Protein AF-A0A4C1T140-F1 (afdb_monomer)

pLDDT: mean 70.03, std 21.03, range [38.38, 98.38]

Solvent-accessible surface area (backbone atoms only — not comparable to full-atom values): 8626 Å² total; per-residue (Å²): 137,83,84,80,87,81,88,88,84,86,85,78,84,77,88,84,82,96,79,81,88,78,88,86,80,84,85,79,87,85,84,84,87,88,80,91,82,83,91,81,81,81,76,84,81,73,92,78,79,82,79,79,68,88,76,74,73,74,80,76,80,71,78,57,85,58,55,63,60,51,52,50,51,52,52,48,56,63,69,69,54,58,64,69,59,51,53,50,49,52,52,51,45,70,66,38,90,43,74,65,50,34,51,50,50,48,59,77,43,38,69,62,56,46,52,63,69,69,64,81,128

Organism: Eumeta variegata (NCBI:txid151549)

Structure (mmCIF, N/CA/C/O backbone):
data_AF-A0A4C1T140-F1
#
_entry.id   AF-A0A4C1T140-F1
#
loop_
_atom_site.group_PDB
_atom_site.id
_atom_site.type_symbol
_atom_site.label_atom_id
_atom_site.label_alt_id
_atom_site.label_comp_id
_atom_site.label_asym_id
_atom_site.label_entity_id
_atom_site.label_seq_id
_atom_site.pdbx_PDB_ins_code
_atom_site.Cartn_x
_atom_site.Cartn_y
_atom_site.Cartn_z
_atom_site.occupancy
_atom_site.B_iso_or_equiv
_atom_site.auth_seq_id
_atom_site.auth_comp_id
_atom_site.auth_asym_id
_atom_site.auth_atom_id
_atom_site.pdbx_PDB_model_num
ATOM 1 N N . MET A 1 1 ? 59.311 -42.338 -13.145 1.00 45.34 1 MET A N 1
ATOM 2 C CA . MET A 1 1 ? 59.428 -42.252 -11.673 1.00 45.34 1 MET A CA 1
ATOM 3 C C . MET A 1 1 ? 58.390 -41.239 -11.230 1.00 45.34 1 MET A C 1
ATOM 5 O O . MET A 1 1 ? 58.694 -40.061 -11.112 1.00 45.34 1 MET A O 1
ATOM 9 N N . ASP A 1 2 ? 57.146 -41.700 -11.116 1.00 41.19 2 ASP A N 1
ATOM 10 C CA . ASP A 1 2 ? 55.984 -40.871 -10.803 1.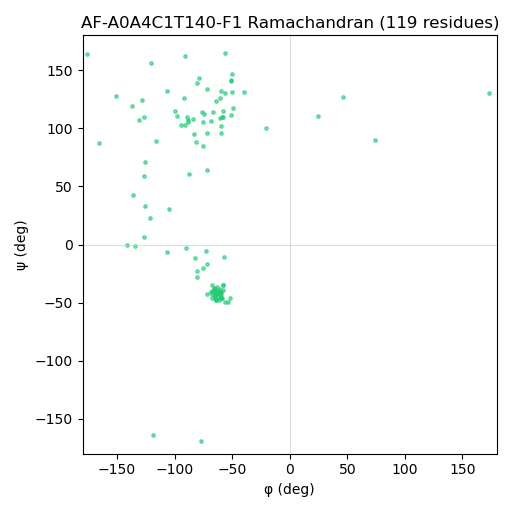00 41.19 2 ASP A CA 1
ATOM 11 C C . ASP A 1 2 ? 55.824 -40.772 -9.284 1.00 41.19 2 ASP A C 1
ATOM 13 O O . ASP A 1 2 ? 55.470 -41.739 -8.610 1.00 41.19 2 ASP A O 1
ATOM 17 N N . GLY A 1 3 ? 56.143 -39.601 -8.734 1.00 49.56 3 GLY A N 1
ATOM 18 C CA . GLY A 1 3 ? 55.948 -39.278 -7.323 1.00 49.56 3 GLY A CA 1
ATOM 19 C C . GLY A 1 3 ? 54.504 -38.863 -7.059 1.00 49.56 3 GLY A C 1
ATOM 20 O O . GLY A 1 3 ? 54.171 -37.683 -7.118 1.00 49.56 3 GLY A O 1
ATOM 21 N N . MET A 1 4 ? 53.644 -39.837 -6.773 1.00 45.41 4 MET A N 1
ATOM 22 C CA . MET A 1 4 ? 52.251 -39.631 -6.381 1.00 45.41 4 MET A CA 1
ATOM 23 C C . MET A 1 4 ? 52.174 -39.333 -4.873 1.00 45.41 4 MET A C 1
ATOM 25 O O . MET A 1 4 ? 52.141 -40.253 -4.060 1.00 45.41 4 MET A O 1
ATOM 29 N N . VAL A 1 5 ? 52.149 -38.054 -4.479 1.00 55.22 5 VAL A N 1
ATOM 30 C CA . VAL A 1 5 ? 51.834 -37.655 -3.094 1.00 55.22 5 VAL A CA 1
ATOM 31 C C . VAL A 1 5 ? 50.331 -37.423 -2.980 1.00 55.22 5 VAL A C 1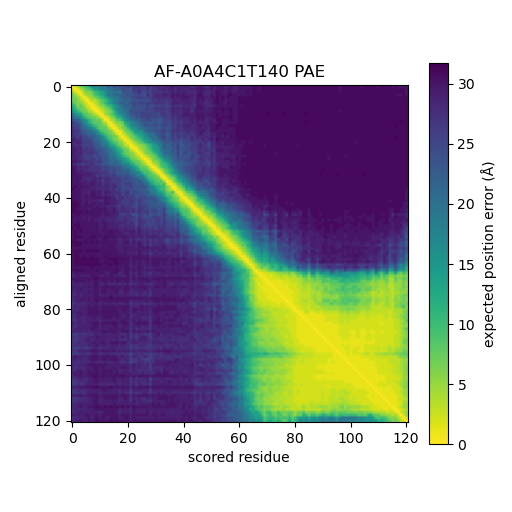
ATOM 33 O O . VAL A 1 5 ? 49.789 -36.411 -3.416 1.00 55.22 5 VAL A O 1
ATOM 36 N N . LYS A 1 6 ? 49.659 -38.402 -2.383 1.00 50.72 6 LYS A N 1
ATOM 37 C CA . LYS A 1 6 ? 48.295 -38.320 -1.861 1.00 50.72 6 LYS A CA 1
ATOM 38 C C . LYS A 1 6 ? 48.420 -38.288 -0.336 1.00 50.72 6 LYS A C 1
ATOM 40 O O . LYS A 1 6 ? 49.181 -39.098 0.171 1.00 50.72 6 LYS A O 1
ATOM 45 N N . VAL A 1 7 ? 47.730 -37.372 0.356 1.00 47.44 7 VAL A N 1
ATOM 46 C CA . VAL A 1 7 ? 46.750 -37.590 1.456 1.00 47.44 7 VAL A CA 1
ATOM 47 C C . VAL A 1 7 ? 46.347 -36.216 2.067 1.00 47.44 7 VAL A C 1
ATOM 49 O O . VAL A 1 7 ? 47.184 -35.369 2.351 1.00 47.44 7 VAL A O 1
ATOM 52 N N . THR A 1 8 ? 45.031 -36.023 2.192 1.00 48.09 8 THR A N 1
ATOM 53 C CA . THR A 1 8 ? 44.174 -34.954 2.778 1.00 48.09 8 THR A CA 1
ATOM 54 C C . THR A 1 8 ? 44.095 -34.992 4.333 1.00 48.09 8 THR A C 1
ATOM 56 O O . THR A 1 8 ? 44.661 -35.913 4.905 1.00 48.09 8 THR A O 1
ATOM 59 N N . PRO A 1 9 ? 43.198 -34.252 5.037 1.00 43.66 9 PRO A N 1
ATOM 60 C CA . PRO A 1 9 ? 42.989 -32.806 5.252 1.00 43.66 9 PRO A CA 1
ATOM 61 C C . PRO A 1 9 ? 43.127 -32.462 6.790 1.00 43.66 9 PRO A C 1
ATOM 63 O O . PRO A 1 9 ? 43.706 -33.272 7.510 1.00 43.66 9 PRO A O 1
ATOM 66 N N . PRO A 1 10 ? 42.684 -31.301 7.340 1.00 43.31 10 PRO A N 1
ATOM 67 C CA . PRO A 1 10 ? 43.137 -30.794 8.645 1.00 43.31 10 PRO A CA 1
ATOM 68 C C . PRO A 1 10 ? 42.442 -31.457 9.845 1.00 43.31 10 PRO A C 1
ATOM 70 O O . PRO A 1 10 ? 41.223 -31.627 9.855 1.00 43.31 10 PRO A O 1
ATOM 73 N N . GLU A 1 11 ? 43.210 -31.759 10.891 1.00 39.31 11 GLU A N 1
ATOM 74 C CA . GLU A 1 11 ? 42.677 -32.235 12.167 1.00 39.31 11 GLU A CA 1
ATOM 75 C C . GLU A 1 11 ? 42.250 -31.041 13.035 1.00 39.31 11 GLU A C 1
ATOM 77 O O . GLU A 1 11 ? 43.068 -30.272 13.541 1.00 39.31 11 GLU A O 1
ATOM 82 N N . ALA A 1 12 ? 40.935 -30.870 13.169 1.00 38.38 12 ALA A N 1
ATOM 83 C CA . ALA A 1 12 ? 40.322 -30.013 14.169 1.00 38.38 12 ALA A CA 1
ATOM 84 C C . ALA A 1 12 ? 40.378 -30.724 15.528 1.00 38.38 12 ALA A C 1
ATOM 86 O O . ALA A 1 12 ? 39.726 -31.750 15.724 1.00 38.38 12 ALA A O 1
ATOM 87 N N . THR A 1 13 ? 41.137 -30.184 16.479 1.00 41.34 13 THR A N 1
ATOM 88 C CA . THR A 1 13 ? 41.092 -30.638 17.870 1.00 41.34 13 THR A CA 1
ATOM 89 C C . THR A 1 13 ? 39.822 -30.125 18.540 1.00 41.34 13 THR A C 1
ATOM 91 O O . THR A 1 13 ? 39.662 -28.949 18.865 1.00 41.34 13 THR A O 1
ATOM 94 N N . THR A 1 14 ? 38.895 -31.058 18.718 1.00 40.22 14 THR A N 1
ATOM 95 C CA . THR A 1 14 ? 37.678 -30.929 19.509 1.00 40.22 14 THR A CA 1
ATOM 96 C C . THR A 1 14 ? 37.993 -30.609 20.974 1.00 40.22 14 THR A C 1
ATOM 98 O O . THR A 1 14 ? 38.817 -31.252 21.620 1.00 40.22 14 THR A O 1
ATOM 101 N N . SER A 1 15 ? 37.280 -29.596 21.465 1.00 42.91 15 SER A N 1
ATOM 102 C CA . SER A 1 15 ? 37.047 -29.209 22.857 1.00 42.91 15 SER A CA 1
ATOM 103 C C . SER A 1 15 ? 36.827 -30.390 23.808 1.00 42.91 15 SER A C 1
ATOM 105 O O . SER A 1 15 ? 35.946 -31.195 23.543 1.00 42.91 15 SER A O 1
ATOM 107 N N . HIS A 1 16 ? 37.526 -30.414 24.952 1.00 43.91 16 HIS A N 1
ATOM 108 C CA . HIS A 1 16 ? 3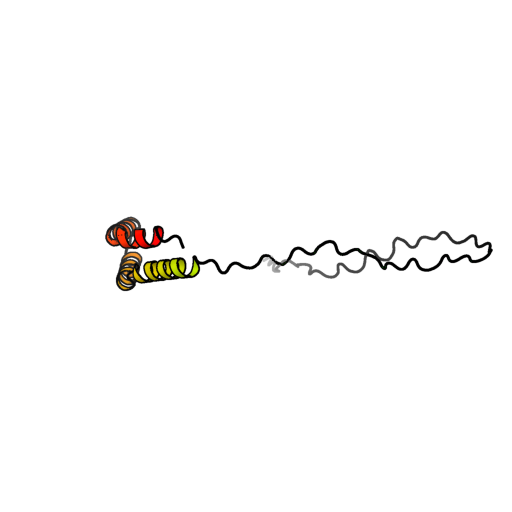7.021 -31.002 26.200 1.00 43.91 16 HIS A CA 1
ATOM 109 C C . HIS A 1 16 ? 37.618 -30.302 27.448 1.00 43.91 16 HIS A C 1
ATOM 111 O O . HIS A 1 16 ? 38.829 -30.163 27.586 1.00 43.91 16 HIS A O 1
ATOM 117 N N . ASP A 1 17 ? 36.709 -29.887 28.339 1.00 45.75 17 ASP A N 1
ATOM 118 C CA . ASP A 1 17 ? 36.819 -29.626 29.788 1.00 45.75 17 ASP A CA 1
ATOM 119 C C . ASP A 1 17 ? 37.540 -28.393 30.380 1.00 45.75 17 ASP A C 1
ATOM 121 O O . ASP A 1 17 ? 38.672 -28.423 30.859 1.00 45.75 17 ASP A O 1
ATOM 125 N N . LEU A 1 18 ? 36.742 -27.329 30.551 1.00 54.75 18 LEU A N 1
ATOM 126 C CA . LEU A 1 18 ? 36.917 -26.217 31.497 1.00 54.75 18 LEU A CA 1
ATOM 127 C C . LEU A 1 18 ? 36.296 -26.522 32.884 1.00 54.75 18 LEU A C 1
ATOM 129 O O . LEU A 1 18 ? 35.393 -25.810 33.319 1.00 54.75 18 LEU A O 1
ATOM 133 N N . GLN A 1 19 ? 36.744 -27.561 33.601 1.00 48.25 19 GLN A N 1
ATOM 134 C CA . GLN A 1 19 ? 36.195 -27.876 34.946 1.00 48.25 19 GLN A CA 1
ATOM 135 C C . GLN A 1 19 ? 37.220 -28.356 36.005 1.00 48.25 19 GLN A C 1
ATOM 137 O O . GLN A 1 19 ? 36.844 -28.573 37.152 1.00 48.25 19 GLN A O 1
ATOM 142 N N . GLY A 1 20 ? 38.521 -28.480 35.705 1.00 48.72 20 GLY A N 1
ATOM 143 C CA . GLY A 1 20 ? 39.467 -29.174 36.606 1.00 48.72 20 GLY A CA 1
ATOM 144 C C . GLY A 1 20 ? 40.475 -28.336 37.406 1.00 48.72 20 GLY A C 1
ATOM 145 O O . GLY A 1 20 ? 41.206 -28.896 38.220 1.00 48.72 20 GLY A O 1
ATOM 146 N N . THR A 1 21 ? 40.575 -27.018 37.191 1.00 48.59 21 THR A N 1
ATOM 147 C CA . THR A 1 21 ? 41.855 -26.306 37.432 1.00 48.59 21 THR A CA 1
ATOM 148 C C . THR A 1 21 ? 41.781 -25.097 38.368 1.00 48.59 21 THR A C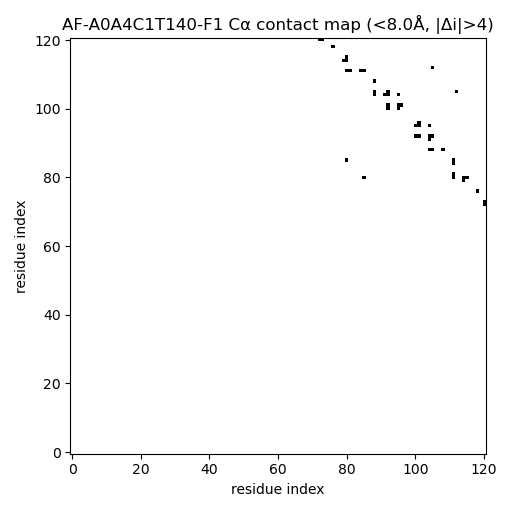 1
ATOM 150 O O . THR A 1 21 ? 42.539 -24.147 38.199 1.00 48.59 21 THR A O 1
ATOM 153 N N . LEU A 1 22 ? 40.903 -25.096 39.379 1.00 51.09 22 LEU A N 1
ATOM 154 C CA . LEU A 1 22 ? 40.911 -24.043 40.417 1.00 51.09 22 LEU A CA 1
ATOM 155 C C . LEU A 1 22 ? 40.783 -24.540 41.867 1.00 51.09 22 LEU A C 1
ATOM 157 O O . LEU A 1 22 ? 40.894 -23.741 42.793 1.00 51.09 22 LEU A O 1
ATOM 161 N N . SER A 1 23 ? 40.643 -25.846 42.107 1.00 48.56 23 SER A N 1
ATOM 162 C CA . SER A 1 23 ? 40.343 -26.350 43.458 1.00 48.56 23 SER A CA 1
ATOM 163 C C . SER A 1 23 ? 41.564 -26.678 44.337 1.00 48.56 23 SER A C 1
ATOM 165 O O . SER A 1 23 ? 41.388 -27.044 45.495 1.00 48.56 23 SER A O 1
ATOM 167 N N . ALA A 1 24 ? 42.799 -26.547 43.837 1.00 45.16 24 ALA A N 1
ATOM 168 C CA . ALA A 1 24 ? 43.993 -27.090 44.507 1.00 45.16 24 ALA A CA 1
ATOM 169 C C . ALA A 1 24 ? 45.075 -26.054 44.876 1.00 45.16 24 ALA A C 1
ATOM 171 O O . ALA A 1 24 ? 46.240 -26.419 45.017 1.00 45.16 24 ALA A O 1
ATOM 172 N N . LYS A 1 25 ? 44.740 -24.760 45.012 1.00 52.66 25 LYS A N 1
ATOM 173 C CA . LYS A 1 25 ? 45.763 -23.711 45.230 1.00 52.66 25 LYS A CA 1
ATOM 174 C C . LYS A 1 25 ? 45.584 -22.785 46.435 1.00 52.66 25 LYS A C 1
ATOM 176 O O . LYS A 1 25 ? 46.381 -21.867 46.588 1.00 52.66 25 LYS A O 1
ATOM 181 N N . ILE A 1 26 ? 44.614 -23.023 47.322 1.00 46.03 26 ILE A N 1
ATOM 182 C CA . ILE A 1 26 ? 44.435 -22.199 48.539 1.00 46.03 26 ILE A CA 1
ATOM 183 C C . ILE A 1 26 ? 44.169 -23.077 49.772 1.00 46.03 26 ILE A C 1
ATOM 185 O O . ILE A 1 26 ? 43.319 -22.791 50.606 1.00 46.03 26 ILE A O 1
ATOM 189 N N . ILE A 1 27 ? 44.905 -24.181 49.902 1.00 50.25 27 ILE A N 1
ATOM 190 C CA . ILE A 1 27 ? 45.008 -24.914 51.171 1.00 50.25 27 ILE A CA 1
ATOM 191 C C . ILE A 1 27 ? 46.496 -25.057 51.495 1.00 50.25 27 ILE A C 1
ATOM 193 O O . ILE A 1 27 ? 47.077 -26.133 51.416 1.00 50.25 27 ILE A O 1
ATOM 197 N N . THR A 1 28 ? 47.122 -23.934 51.852 1.00 42.00 28 THR A N 1
ATOM 198 C CA . THR A 1 28 ? 48.453 -23.913 52.474 1.00 42.00 28 THR A CA 1
ATOM 199 C C . THR A 1 28 ? 48.332 -23.328 53.877 1.00 42.00 28 THR A C 1
ATOM 201 O O . THR A 1 28 ? 48.397 -22.124 54.095 1.00 42.00 28 THR A O 1
ATOM 204 N N . LEU A 1 29 ? 48.084 -24.243 54.815 1.00 47.06 29 LEU A N 1
ATOM 205 C CA . LEU A 1 29 ? 48.668 -24.350 56.156 1.00 47.06 29 LEU A CA 1
ATOM 206 C C . LEU A 1 29 ? 49.233 -23.074 56.816 1.00 47.06 29 LEU A C 1
ATOM 208 O O . LEU A 1 29 ? 50.373 -22.694 56.559 1.00 47.06 29 LEU A O 1
ATOM 212 N N . LYS A 1 30 ? 48.552 -22.606 57.871 1.00 43.28 30 LYS A N 1
ATOM 213 C CA . LYS A 1 30 ? 49.197 -22.387 59.180 1.00 43.28 30 LYS A CA 1
ATOM 214 C C . LYS A 1 30 ? 48.293 -22.888 60.309 1.00 43.28 30 LYS A C 1
ATOM 216 O O . LYS A 1 30 ? 47.164 -22.441 60.478 1.00 43.28 30 LYS A O 1
ATOM 221 N N . LYS A 1 31 ? 48.804 -23.866 61.058 1.00 42.09 31 LYS A N 1
ATOM 222 C CA . LYS A 1 31 ? 48.138 -24.576 62.153 1.00 42.09 31 LYS A CA 1
ATOM 223 C C . LYS A 1 31 ? 48.430 -23.897 63.503 1.00 42.09 31 LYS A C 1
ATOM 225 O O . LYS A 1 31 ? 49.587 -23.727 63.852 1.00 42.09 31 LYS A O 1
ATOM 230 N N . ALA A 1 32 ? 47.339 -23.585 64.209 1.00 44.28 32 ALA A N 1
ATOM 231 C CA . ALA A 1 32 ? 47.060 -23.581 65.656 1.00 44.28 32 ALA A CA 1
ATOM 232 C C . ALA A 1 32 ? 48.029 -22.959 66.689 1.00 44.28 32 ALA A C 1
ATOM 234 O O . ALA A 1 32 ? 49.125 -23.454 66.919 1.00 44.28 32 ALA A O 1
ATOM 235 N N . ALA A 1 33 ? 47.469 -22.062 67.511 1.00 40.00 33 ALA A N 1
ATOM 236 C CA . ALA A 1 33 ? 47.685 -22.063 68.959 1.00 40.00 33 ALA A CA 1
ATOM 237 C C . ALA A 1 33 ? 46.304 -22.083 69.641 1.00 40.00 33 ALA A C 1
ATOM 239 O O . ALA A 1 33 ? 45.540 -21.125 69.538 1.00 40.00 33 ALA A O 1
ATOM 240 N N . ARG A 1 34 ? 45.943 -23.207 70.273 1.00 47.28 34 ARG A N 1
ATOM 241 C CA . ARG A 1 34 ? 44.734 -23.338 71.098 1.00 47.28 34 ARG A CA 1
ATOM 242 C C . ARG A 1 34 ? 45.154 -23.197 72.558 1.00 47.28 34 ARG A C 1
ATOM 244 O O . ARG A 1 34 ? 45.817 -24.088 73.073 1.00 47.28 34 ARG A O 1
ATOM 251 N N . THR A 1 35 ? 44.694 -22.134 73.209 1.00 43.28 35 THR A N 1
ATOM 252 C CA . THR A 1 35 ? 44.619 -22.039 74.671 1.00 43.28 35 THR A CA 1
ATOM 253 C C . THR A 1 35 ? 43.196 -21.620 75.025 1.00 43.28 35 THR A C 1
ATOM 255 O O . THR A 1 35 ? 42.664 -20.658 74.478 1.00 43.28 35 THR A O 1
ATOM 258 N N . GLU A 1 36 ? 42.545 -22.416 75.865 1.00 48.59 36 GLU A N 1
ATOM 259 C CA . GLU A 1 36 ? 41.126 -22.328 76.216 1.00 48.59 36 GLU A CA 1
ATOM 260 C C . GLU A 1 36 ? 40.839 -21.221 77.237 1.00 48.59 36 GLU A C 1
ATOM 262 O O . GLU A 1 36 ? 41.625 -21.077 78.176 1.00 48.59 36 GLU A O 1
ATOM 267 N N . ARG A 1 37 ? 39.685 -20.528 77.117 1.00 46.47 37 ARG A N 1
ATOM 268 C CA . ARG A 1 37 ? 38.794 -20.120 78.237 1.00 46.47 37 ARG A CA 1
ATOM 269 C C . ARG A 1 37 ? 37.491 -19.412 77.755 1.00 46.47 37 ARG A C 1
ATOM 271 O O . ARG A 1 37 ? 37.395 -19.133 76.566 1.00 46.47 37 ARG A O 1
ATOM 278 N N . PRO A 1 38 ? 36.432 -19.271 78.591 1.00 45.66 38 PRO A N 1
ATOM 279 C CA . PRO A 1 38 ? 35.090 -19.834 78.348 1.00 45.66 38 PRO A CA 1
ATOM 280 C C . PRO A 1 38 ? 34.092 -18.936 77.596 1.00 45.66 38 PRO A C 1
ATOM 282 O O . PRO A 1 38 ? 34.225 -17.721 77.533 1.00 45.66 38 PRO A O 1
ATOM 285 N N . ARG A 1 39 ? 33.042 -19.583 77.075 1.00 55.41 39 ARG A N 1
ATOM 286 C CA . ARG A 1 39 ? 31.914 -19.021 76.312 1.00 55.41 39 ARG A CA 1
ATOM 287 C C . ARG A 1 39 ? 31.250 -17.806 76.980 1.00 55.41 39 ARG A C 1
ATOM 289 O O . 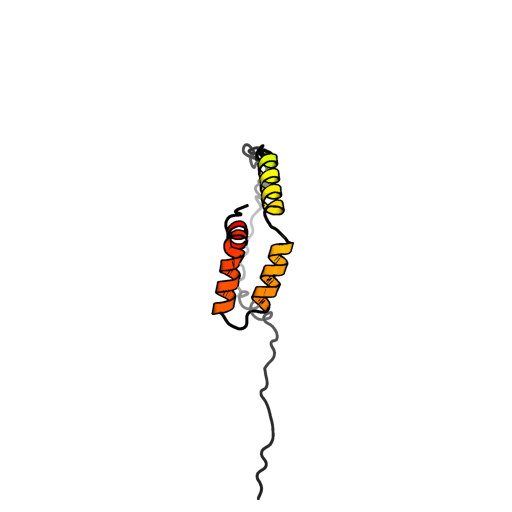ARG A 1 39 ? 30.755 -17.919 78.096 1.00 55.41 39 ARG A O 1
ATOM 296 N N . ALA A 1 40 ? 31.048 -16.747 76.200 1.00 51.75 40 ALA A N 1
ATOM 297 C CA . ALA A 1 40 ? 29.860 -15.902 76.289 1.00 51.75 40 ALA A CA 1
ATOM 298 C C . ALA A 1 40 ? 29.308 -15.727 74.867 1.00 51.75 40 ALA A C 1
ATOM 300 O O . ALA A 1 40 ? 29.920 -15.071 74.029 1.00 51.75 40 ALA A O 1
ATOM 301 N N . VAL A 1 41 ? 28.188 -16.390 74.577 1.00 63.00 41 VAL A N 1
ATOM 302 C CA . VAL A 1 41 ? 27.411 -16.186 73.350 1.00 63.00 41 VAL A CA 1
ATOM 303 C C . VAL A 1 41 ? 26.415 -15.071 73.660 1.00 63.00 41 VAL A C 1
ATOM 305 O O . VAL A 1 41 ? 25.506 -15.320 74.454 1.00 63.00 41 VAL A O 1
ATOM 308 N N . PRO A 1 42 ? 26.540 -13.854 73.105 1.00 58.75 42 PRO A N 1
ATOM 309 C CA . PRO A 1 42 ? 25.425 -12.930 73.144 1.00 58.75 42 PRO A CA 1
ATOM 310 C C . PRO A 1 42 ? 24.347 -13.426 72.178 1.00 58.75 42 PRO A C 1
ATOM 312 O O . PRO A 1 42 ? 24.617 -13.869 71.060 1.00 58.75 42 PRO A O 1
ATOM 315 N N . ALA A 1 43 ? 23.126 -13.407 72.698 1.00 56.12 43 ALA A N 1
ATOM 316 C CA . ALA A 1 43 ? 21.913 -13.917 72.099 1.00 56.12 43 ALA A CA 1
ATOM 317 C C . ALA A 1 43 ? 21.678 -13.405 70.666 1.00 56.12 43 ALA A C 1
ATOM 319 O O . ALA A 1 43 ? 21.939 -12.251 70.334 1.00 56.12 43 ALA A O 1
ATOM 320 N N . ASN A 1 44 ? 21.163 -14.316 69.841 1.00 58.94 44 ASN A N 1
ATOM 321 C CA . ASN A 1 44 ? 20.428 -14.087 68.599 1.00 58.94 44 ASN A CA 1
ATOM 322 C C . ASN A 1 44 ? 19.806 -12.680 68.460 1.00 58.94 44 ASN A C 1
ATOM 324 O O . ASN A 1 44 ? 18.701 -12.412 68.926 1.00 58.94 44 ASN A O 1
ATOM 328 N N . VAL A 1 45 ? 20.454 -11.787 67.709 1.00 55.38 45 VAL A N 1
ATOM 329 C CA . VAL A 1 45 ? 19.767 -10.581 67.233 1.00 55.38 45 VAL A CA 1
ATOM 330 C C . VAL A 1 45 ? 18.773 -11.015 66.155 1.00 55.38 45 VAL A C 1
ATOM 332 O O . VAL A 1 45 ? 19.121 -11.235 64.997 1.00 55.38 45 VAL A O 1
ATOM 335 N N . SER A 1 46 ? 17.528 -11.210 66.585 1.00 60.38 46 SER A N 1
ATOM 336 C CA . SER A 1 46 ? 16.368 -11.449 65.734 1.00 60.38 46 SER A CA 1
ATOM 337 C C . SER A 1 46 ? 16.199 -10.278 64.762 1.00 60.38 46 SER A C 1
ATOM 339 O O . SER A 1 46 ? 15.932 -9.148 65.174 1.00 60.38 46 SER A O 1
ATOM 341 N N . TYR A 1 47 ? 16.356 -10.547 63.464 1.00 56.34 47 TYR A N 1
ATOM 342 C CA . TYR A 1 47 ? 16.096 -9.614 62.361 1.00 56.34 47 TYR A CA 1
ATOM 343 C C . TYR A 1 47 ? 14.580 -9.405 62.200 1.00 56.34 47 TYR A C 1
ATOM 345 O O . TYR A 1 47 ? 13.969 -9.801 61.213 1.00 56.34 47 TYR A O 1
ATOM 353 N N . ALA A 1 48 ? 13.927 -8.832 63.205 1.00 59.38 48 ALA A N 1
ATOM 354 C CA . ALA A 1 48 ? 12.479 -8.678 63.214 1.00 59.38 48 ALA A CA 1
ATOM 355 C C . ALA A 1 48 ? 12.065 -7.231 63.458 1.00 59.38 48 ALA A C 1
ATOM 357 O O . ALA A 1 48 ? 11.332 -6.978 64.401 1.00 59.38 48 ALA A O 1
ATOM 358 N N . LYS A 1 49 ? 12.489 -6.301 62.590 1.00 58.91 49 LYS A N 1
ATOM 359 C CA . LYS A 1 49 ? 11.735 -5.084 62.221 1.00 58.91 49 LYS A CA 1
ATOM 360 C C . LYS A 1 49 ? 12.346 -4.454 60.962 1.00 58.91 49 LYS A C 1
ATOM 362 O O . LYS A 1 49 ? 13.172 -3.554 61.050 1.00 58.91 49 LYS A O 1
ATOM 367 N N . MET A 1 50 ? 11.905 -4.888 59.782 1.00 59.50 50 MET A N 1
ATOM 368 C CA . MET A 1 50 ? 11.979 -4.030 58.599 1.00 59.50 50 MET A CA 1
ATOM 369 C C . MET A 1 50 ? 10.627 -3.330 58.490 1.00 59.50 50 MET A C 1
ATOM 371 O O . MET A 1 50 ? 9.624 -3.956 58.150 1.00 59.50 50 MET A O 1
ATOM 375 N N . THR A 1 51 ? 10.578 -2.056 58.884 1.00 60.22 51 THR A N 1
ATOM 376 C CA . THR A 1 51 ? 9.416 -1.195 58.643 1.00 60.22 51 THR A CA 1
ATOM 377 C C . THR A 1 51 ? 9.189 -1.162 57.134 1.00 60.22 51 THR A C 1
ATOM 379 O O . THR A 1 51 ? 10.003 -0.627 56.384 1.00 60.22 51 THR A O 1
ATOM 382 N N . ALA A 1 52 ? 8.107 -1.789 56.672 1.00 65.56 52 ALA A N 1
ATOM 383 C CA . ALA A 1 52 ? 7.603 -1.549 55.333 1.00 65.56 52 ALA A CA 1
ATOM 384 C C . ALA A 1 52 ? 7.064 -0.115 55.336 1.00 65.56 52 ALA A C 1
ATOM 386 O O . ALA A 1 52 ? 6.045 0.163 55.966 1.00 65.56 52 ALA A O 1
ATOM 387 N N . GLY A 1 53 ? 7.789 0.806 54.697 1.00 67.50 53 GLY A N 1
ATOM 388 C CA . GLY A 1 53 ? 7.279 2.150 54.436 1.00 67.50 53 GLY A CA 1
ATOM 389 C C . GLY A 1 53 ? 5.958 2.093 53.651 1.00 67.50 53 GLY A C 1
ATOM 390 O O . GLY A 1 53 ? 5.628 1.036 53.101 1.00 67.50 53 GLY A O 1
ATOM 391 N N . PRO A 1 54 ? 5.198 3.203 53.587 1.00 65.06 54 PRO A N 1
ATOM 392 C CA . PRO A 1 54 ? 3.907 3.246 52.911 1.00 65.06 54 PRO A CA 1
ATOM 393 C C . PRO A 1 54 ? 4.044 2.680 51.498 1.00 65.06 54 PRO A C 1
ATOM 395 O O . PRO A 1 54 ? 4.734 3.252 50.650 1.00 65.06 54 PRO A O 1
ATOM 398 N N . ARG A 1 55 ? 3.432 1.518 51.251 1.00 68.19 55 ARG A N 1
ATOM 399 C CA . ARG A 1 55 ? 3.337 0.983 49.897 1.00 68.19 55 ARG A CA 1
ATOM 400 C C . ARG A 1 55 ? 2.441 1.950 49.141 1.00 68.19 55 ARG A C 1
ATOM 402 O O . ARG A 1 55 ? 1.276 2.091 49.494 1.00 68.19 55 ARG A O 1
ATOM 409 N N . LYS A 1 56 ? 3.000 2.652 48.152 1.00 70.19 56 LYS A N 1
ATOM 410 C CA . LYS A 1 56 ? 2.171 3.348 47.171 1.00 70.19 56 LYS A CA 1
ATOM 411 C C . LYS A 1 56 ? 1.261 2.301 46.543 1.00 70.19 56 LYS A C 1
ATOM 413 O O . LYS A 1 56 ? 1.750 1.239 46.151 1.00 70.19 56 LYS A O 1
ATOM 418 N N . ASP A 1 57 ? -0.032 2.594 46.493 1.00 70.50 57 ASP A N 1
ATOM 419 C CA . ASP A 1 57 ? -0.975 1.777 45.745 1.00 70.50 57 ASP A CA 1
ATOM 420 C C . ASP A 1 57 ? -0.439 1.553 44.321 1.00 70.50 57 ASP A C 1
ATOM 422 O O . ASP A 1 57 ? 0.235 2.441 43.774 1.00 70.50 57 ASP A O 1
ATOM 426 N N . PRO A 1 58 ? -0.704 0.386 43.704 1.00 70.06 58 PRO A N 1
ATOM 427 C CA . PRO A 1 58 ? -0.424 0.204 42.291 1.00 70.06 58 PRO A CA 1
ATOM 428 C C . PRO A 1 58 ? -1.056 1.368 41.523 1.00 70.06 58 PRO A C 1
ATOM 430 O O . PRO A 1 58 ? -2.173 1.770 41.874 1.00 70.06 58 PRO A O 1
ATOM 433 N N . PRO A 1 59 ? -0.391 1.914 40.489 1.00 65.25 59 PRO A N 1
ATOM 434 C CA . PRO A 1 59 ? -1.027 2.880 39.614 1.00 65.25 59 PRO A CA 1
ATOM 435 C C . PRO A 1 59 ? -2.365 2.290 39.188 1.00 65.25 59 PRO A C 1
ATOM 437 O O . PRO A 1 59 ? -2.419 1.202 38.610 1.00 65.25 59 PRO A O 1
ATOM 440 N N . LYS A 1 60 ? -3.454 2.966 39.553 1.00 64.00 60 LYS A N 1
ATOM 441 C CA . LYS A 1 60 ? -4.777 2.606 39.071 1.00 64.00 60 LYS A CA 1
ATOM 442 C C . LYS A 1 60 ? -4.673 2.710 37.557 1.00 64.00 60 LYS A C 1
ATOM 444 O O . LYS A 1 60 ? -4.474 3.807 37.045 1.00 64.00 60 LYS A O 1
ATOM 449 N N . ASN A 1 61 ? -4.696 1.570 36.866 1.00 62.41 61 ASN A N 1
ATOM 450 C CA . ASN A 1 61 ? -4.742 1.535 35.413 1.00 62.41 61 ASN A CA 1
ATOM 451 C C . ASN A 1 61 ? -6.029 2.258 35.024 1.00 62.41 61 ASN A C 1
ATOM 453 O O . ASN A 1 61 ? -7.118 1.689 35.109 1.00 62.41 61 ASN A O 1
ATOM 457 N N . PHE A 1 62 ? -5.916 3.543 34.702 1.00 57.34 62 PHE A N 1
ATOM 458 C CA . PHE A 1 62 ? -6.982 4.271 34.052 1.00 57.34 62 PHE A CA 1
ATOM 459 C C . PHE A 1 62 ? -7.197 3.539 32.729 1.00 57.34 62 PHE A C 1
ATOM 461 O O . PHE A 1 62 ? -6.325 3.535 31.862 1.00 57.34 62 PHE A O 1
ATOM 468 N N . LEU A 1 63 ? -8.320 2.829 32.609 1.00 59.34 63 LEU A N 1
ATOM 469 C CA . LEU A 1 63 ? -8.846 2.471 31.302 1.00 59.34 63 LEU A CA 1
ATOM 470 C C . LEU A 1 63 ? -9.085 3.807 30.611 1.00 59.34 63 LEU A C 1
ATOM 472 O O . LEU A 1 63 ? -9.984 4.548 30.991 1.00 59.34 63 LEU A O 1
ATOM 476 N N . ASN A 1 64 ? -8.168 4.168 29.719 1.00 58.94 64 ASN A N 1
ATOM 477 C CA . ASN A 1 64 ? -8.183 5.467 29.079 1.00 58.94 64 ASN A CA 1
ATOM 478 C C . ASN A 1 64 ? -9.498 5.595 28.296 1.00 58.94 64 ASN A C 1
ATOM 480 O O . ASN A 1 64 ? -9.788 4.751 27.443 1.00 58.94 64 ASN A O 1
ATOM 484 N N . ASP A 1 65 ? -10.263 6.657 28.553 1.00 58.09 65 ASP A N 1
ATOM 485 C CA . AS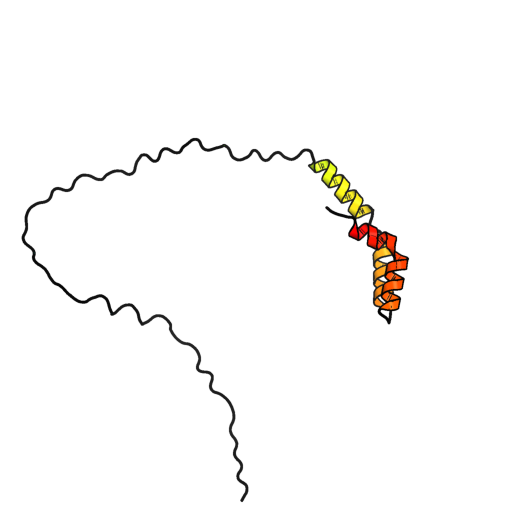P A 1 65 ? -11.492 6.991 27.817 1.00 58.09 65 ASP A CA 1
ATOM 486 C C . ASP A 1 65 ? -11.252 7.158 26.298 1.00 58.09 65 ASP A C 1
ATOM 488 O O . ASP A 1 65 ? -12.193 7.144 25.517 1.00 58.09 65 ASP A O 1
ATOM 492 N N . THR A 1 66 ? -9.990 7.214 25.851 1.00 60.06 66 THR A N 1
ATOM 493 C CA . THR A 1 66 ? -9.550 7.184 24.444 1.00 60.06 66 THR A CA 1
ATOM 494 C C . THR A 1 66 ? -9.678 5.825 23.747 1.00 60.06 66 THR A C 1
ATOM 496 O O . THR A 1 66 ? -9.431 5.738 22.544 1.00 60.06 66 THR A O 1
ATOM 499 N N . SER A 1 67 ? -10.061 4.756 24.454 1.00 69.75 67 SER A N 1
ATOM 500 C CA . SER A 1 67 ? -10.268 3.419 23.870 1.00 69.75 67 SER A CA 1
ATOM 501 C C . SER A 1 67 ? -11.198 3.456 22.649 1.00 69.75 67 SER A C 1
ATOM 503 O O . SER A 1 67 ? -10.880 2.903 21.595 1.00 69.75 67 SER A O 1
ATOM 505 N N . THR A 1 68 ? -12.323 4.166 22.760 1.00 81.75 68 THR A N 1
ATOM 506 C CA . THR A 1 68 ? -13.358 4.181 21.719 1.00 81.75 68 THR A CA 1
ATOM 507 C C . THR A 1 68 ? -12.915 4.967 20.485 1.00 81.75 68 THR A C 1
ATOM 509 O O . THR A 1 68 ? -13.113 4.513 19.358 1.00 81.75 68 THR A O 1
ATOM 512 N N . GLU A 1 69 ? -12.284 6.125 20.671 1.00 83.81 69 GLU A N 1
ATOM 513 C CA . GLU A 1 69 ? -11.722 6.940 19.589 1.00 83.81 69 GLU A CA 1
ATOM 514 C C . GLU A 1 69 ? -10.612 6.187 18.851 1.00 83.81 69 GLU A C 1
ATOM 516 O O . GLU A 1 69 ? -10.607 6.165 17.621 1.00 83.81 69 GLU A O 1
ATOM 521 N N . ASN A 1 70 ? -9.742 5.479 19.574 1.00 84.12 70 ASN A N 1
ATOM 522 C CA . ASN A 1 70 ? -8.680 4.675 18.969 1.00 84.12 70 ASN A CA 1
ATOM 523 C C . ASN A 1 70 ? -9.240 3.505 18.142 1.00 84.12 70 ASN A C 1
ATOM 525 O O . ASN A 1 70 ? -8.744 3.228 17.051 1.00 84.12 70 ASN A O 1
ATOM 529 N N . ILE A 1 71 ? -10.313 2.854 18.609 1.00 88.19 71 ILE A N 1
ATOM 530 C CA . ILE A 1 71 ? -11.003 1.801 17.845 1.00 88.19 71 ILE A CA 1
ATOM 531 C C . ILE A 1 71 ? -11.635 2.375 16.566 1.00 88.19 71 ILE A C 1
ATOM 533 O O . ILE A 1 71 ? -11.539 1.755 15.506 1.00 88.19 71 ILE A O 1
ATOM 537 N N . LYS A 1 72 ? -12.243 3.568 16.627 1.00 86.88 72 LYS A N 1
ATOM 538 C CA . LYS A 1 72 ? -12.795 4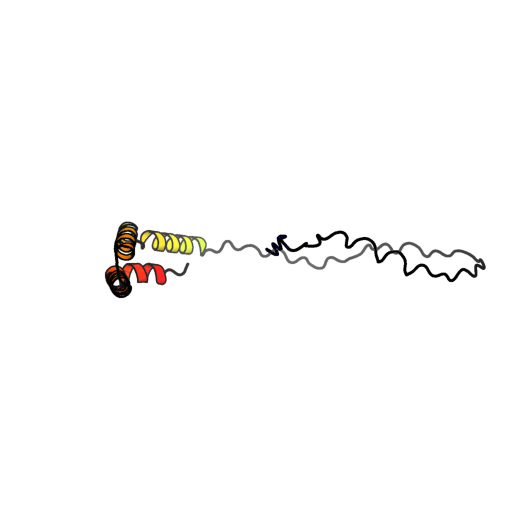.251 15.440 1.00 86.88 72 LYS A CA 1
ATOM 539 C C . LYS A 1 72 ? -11.703 4.602 14.427 1.00 86.88 72 LYS A C 1
ATOM 541 O O . LYS A 1 72 ? -11.905 4.398 13.233 1.00 86.88 72 LYS A O 1
ATOM 546 N N . VAL A 1 73 ? -10.553 5.096 14.888 1.00 86.62 73 VAL A N 1
ATOM 547 C CA . VAL A 1 73 ? -9.397 5.391 14.025 1.00 86.62 73 VAL A CA 1
ATOM 548 C C . VAL A 1 73 ? -8.881 4.113 13.365 1.00 86.62 73 VAL A C 1
ATOM 550 O O . VAL A 1 73 ? -8.686 4.098 12.153 1.00 86.62 73 VAL A O 1
ATOM 553 N N . LEU A 1 74 ? -8.749 3.020 14.120 1.00 87.38 74 LEU A N 1
ATOM 554 C CA . LEU A 1 74 ? -8.338 1.723 13.582 1.00 87.38 74 LEU A CA 1
ATOM 555 C C . LEU A 1 74 ? -9.304 1.216 12.498 1.00 87.38 74 LEU A C 1
ATOM 557 O O . L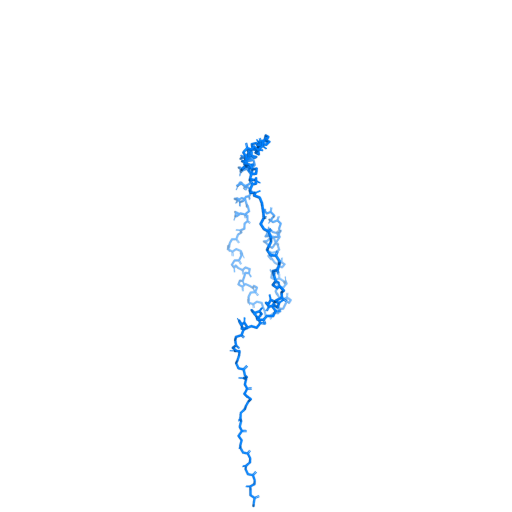EU A 1 74 ? -8.865 0.792 11.430 1.00 87.38 74 LEU A O 1
ATOM 561 N N . LEU A 1 75 ? -10.615 1.298 12.739 1.00 89.81 75 LEU A N 1
ATOM 562 C CA . LEU A 1 75 ? -11.635 0.928 11.752 1.00 89.81 75 LEU A CA 1
ATOM 563 C C . LEU A 1 75 ? -11.579 1.817 10.505 1.00 89.81 75 LEU A C 1
ATOM 565 O O . LEU A 1 75 ? -11.684 1.311 9.388 1.00 89.81 75 LEU A O 1
ATOM 569 N N . SER A 1 76 ? -11.374 3.123 10.681 1.00 86.56 76 SER A N 1
ATOM 570 C CA . SER A 1 76 ? -11.196 4.066 9.573 1.00 86.56 76 SER A CA 1
ATOM 571 C C . SER A 1 76 ? -9.982 3.697 8.716 1.00 86.56 76 SER A C 1
ATOM 573 O O . SER A 1 76 ? -10.094 3.592 7.500 1.00 86.56 76 SER A O 1
ATOM 575 N N . VAL A 1 77 ? -8.841 3.380 9.337 1.00 85.56 77 VAL A N 1
ATOM 576 C CA . VAL A 1 77 ? -7.635 2.948 8.615 1.00 85.56 77 VAL A CA 1
ATOM 577 C C . VAL A 1 77 ? -7.887 1.657 7.834 1.00 85.56 77 VAL A C 1
ATOM 579 O O . VAL A 1 77 ? -7.577 1.597 6.646 1.00 85.56 77 VAL A O 1
ATOM 582 N N . ILE A 1 78 ? -8.499 0.647 8.460 1.00 86.62 78 ILE A N 1
ATOM 583 C CA . ILE A 1 78 ? -8.777 -0.642 7.806 1.00 86.62 78 ILE A CA 1
ATOM 584 C C . ILE A 1 78 ? -9.749 -0.473 6.628 1.00 86.62 78 ILE A C 1
ATOM 586 O O . ILE A 1 78 ? -9.585 -1.130 5.606 1.00 86.62 78 ILE A O 1
ATOM 590 N N . THR A 1 79 ? -10.736 0.417 6.749 1.00 87.56 79 THR A N 1
ATOM 591 C CA . THR A 1 79 ? -11.716 0.687 5.680 1.00 87.56 79 THR A CA 1
ATOM 592 C C . THR A 1 79 ? -11.199 1.636 4.599 1.00 87.56 79 THR A C 1
ATOM 594 O O . THR A 1 79 ? -11.684 1.583 3.473 1.00 87.56 79 THR A O 1
ATOM 597 N N . SER A 1 80 ? -10.200 2.469 4.904 1.00 87.38 80 SER A N 1
ATOM 598 C CA . SER A 1 80 ? -9.581 3.398 3.947 1.00 87.38 80 SER A CA 1
ATOM 599 C C . SER A 1 80 ? -8.700 2.717 2.895 1.00 87.38 80 SER A C 1
ATOM 601 O O . SER A 1 80 ? -8.365 3.330 1.883 1.00 87.38 80 SER A O 1
ATOM 603 N N . VAL A 1 81 ? -8.296 1.465 3.132 1.00 90.50 81 VAL A N 1
ATOM 604 C CA . VAL A 1 81 ? -7.394 0.719 2.253 1.00 90.50 81 VAL A CA 1
ATOM 605 C C . VAL A 1 81 ? -8.202 -0.198 1.337 1.00 90.50 81 VAL A C 1
ATOM 607 O O . VAL A 1 81 ? -8.748 -1.210 1.777 1.00 90.50 81 VAL A O 1
ATOM 610 N N . ASP A 1 82 ? -8.232 0.122 0.042 1.00 92.44 82 ASP A N 1
ATOM 611 C CA . ASP A 1 82 ? -8.836 -0.749 -0.967 1.00 92.44 82 ASP A CA 1
ATOM 612 C C . ASP A 1 82 ? -7.926 -1.958 -1.256 1.00 92.44 82 ASP A C 1
ATOM 614 O O . ASP A 1 82 ? -6.831 -1.854 -1.820 1.00 92.44 82 ASP A O 1
ATOM 618 N N . ILE A 1 83 ? -8.399 -3.143 -0.863 1.00 92.81 83 ILE A N 1
ATOM 619 C CA . ILE A 1 83 ? -7.698 -4.418 -1.059 1.00 92.81 83 ILE A CA 1
ATOM 620 C C . ILE A 1 83 ? -7.616 -4.791 -2.550 1.00 92.81 83 ILE A C 1
ATOM 622 O O . ILE A 1 83 ? -6.618 -5.367 -2.989 1.00 92.81 83 ILE A O 1
ATOM 626 N N . GLY A 1 84 ? -8.637 -4.466 -3.345 1.00 94.88 84 GLY A N 1
ATOM 627 C CA . GLY A 1 84 ? -8.649 -4.695 -4.789 1.00 94.88 84 GLY A CA 1
ATOM 628 C C . GLY A 1 84 ? -7.591 -3.854 -5.500 1.00 94.88 84 GLY A C 1
ATOM 629 O O . GLY A 1 84 ? -6.829 -4.383 -6.318 1.00 94.88 84 GLY A O 1
ATOM 630 N N . GLU A 1 85 ? -7.472 -2.579 -5.127 1.00 94.31 85 GLU A N 1
ATOM 631 C CA . GLU A 1 85 ? -6.403 -1.714 -5.634 1.00 94.31 85 GLU A CA 1
ATOM 632 C C . GLU A 1 85 ? -5.012 -2.182 -5.186 1.00 94.31 85 GLU A C 1
ATOM 634 O O . GLU A 1 85 ? -4.086 -2.181 -6.000 1.00 94.31 85 GLU A O 1
ATOM 639 N N . LEU A 1 86 ? -4.851 -2.671 -3.948 1.00 94.25 86 LEU A N 1
ATOM 640 C CA . LEU A 1 86 ? -3.592 -3.268 -3.474 1.00 94.25 86 LEU A CA 1
ATOM 641 C C . LEU A 1 86 ? -3.160 -4.471 -4.318 1.00 94.25 86 LEU A C 1
ATOM 643 O O . LEU A 1 86 ? -1.993 -4.583 -4.704 1.00 94.25 86 LEU A O 1
ATOM 647 N N . VAL A 1 87 ? -4.092 -5.379 -4.613 1.00 97.06 87 VAL A N 1
ATOM 648 C CA . VAL A 1 87 ? -3.820 -6.563 -5.438 1.00 97.06 87 VAL A CA 1
ATOM 649 C C . VAL A 1 87 ? -3.438 -6.150 -6.859 1.00 97.06 87 VAL A C 1
ATOM 651 O O . VAL A 1 87 ? -2.493 -6.703 -7.435 1.00 97.06 87 VAL A O 1
ATOM 654 N N . LEU A 1 88 ? -4.135 -5.162 -7.422 1.00 96.62 88 LEU A N 1
ATOM 655 C CA . LEU A 1 88 ? -3.833 -4.636 -8.748 1.00 96.62 88 LEU A CA 1
ATOM 656 C C . LEU A 1 88 ? -2.446 -3.981 -8.791 1.00 96.62 88 LEU A C 1
ATOM 658 O O . LEU A 1 88 ? -1.648 -4.318 -9.673 1.00 96.62 88 LEU A O 1
ATOM 662 N N . LEU A 1 89 ? -2.134 -3.124 -7.816 1.00 96.00 89 LEU A N 1
ATOM 663 C CA . LEU A 1 89 ? -0.824 -2.499 -7.652 1.00 96.00 89 LEU A CA 1
ATOM 664 C C . LEU A 1 89 ? 0.274 -3.562 -7.554 1.00 96.00 89 LEU A C 1
ATOM 666 O O . LEU A 1 89 ? 1.243 -3.511 -8.308 1.00 96.00 89 LEU A O 1
ATOM 670 N N . ALA A 1 90 ? 0.109 -4.571 -6.696 1.00 97.31 90 ALA A N 1
ATOM 671 C CA . ALA A 1 90 ? 1.091 -5.640 -6.525 1.00 97.31 90 ALA A CA 1
ATOM 672 C C . ALA A 1 90 ? 1.336 -6.418 -7.827 1.00 97.31 90 ALA A C 1
ATOM 674 O O . ALA A 1 90 ? 2.482 -6.705 -8.185 1.00 97.31 90 ALA A O 1
ATOM 675 N N . LYS A 1 91 ? 0.270 -6.728 -8.573 1.00 98.31 91 LYS A N 1
ATOM 676 C CA . LYS A 1 91 ? 0.364 -7.418 -9.862 1.00 98.31 91 LYS A CA 1
ATOM 677 C C . LYS A 1 91 ? 1.106 -6.573 -10.902 1.00 98.31 91 LYS A C 1
ATOM 679 O O . LYS A 1 91 ? 2.019 -7.094 -11.546 1.00 98.31 91 LYS A O 1
ATOM 684 N N . LYS A 1 92 ? 0.760 -5.288 -11.049 1.00 97.38 92 LYS A N 1
ATOM 685 C CA . LYS A 1 92 ? 1.436 -4.367 -11.985 1.00 97.38 92 LYS A CA 1
ATOM 686 C C . LYS A 1 92 ? 2.892 -4.133 -11.578 1.00 97.38 92 LYS A C 1
ATOM 688 O O . LYS A 1 92 ? 3.782 -4.221 -12.416 1.00 97.38 92 LYS A O 1
ATOM 693 N N . PHE A 1 93 ? 3.156 -3.940 -10.288 1.00 97.75 93 PHE A N 1
ATOM 694 C CA . PHE A 1 93 ? 4.500 -3.723 -9.755 1.00 97.75 93 PHE A CA 1
ATOM 695 C C . PHE A 1 93 ? 5.401 -4.947 -9.945 1.00 97.75 93 PHE A C 1
ATOM 697 O O . PHE A 1 93 ? 6.572 -4.805 -10.302 1.00 97.75 93 PHE A O 1
ATOM 704 N N . LYS A 1 94 ? 4.868 -6.160 -9.745 1.00 98.12 94 LYS A N 1
ATOM 705 C CA . LYS A 1 94 ? 5.573 -7.416 -10.039 1.00 98.12 94 LYS A CA 1
ATOM 706 C C . LYS A 1 94 ? 5.838 -7.582 -11.539 1.00 98.12 94 LYS A C 1
ATOM 708 O O . LYS A 1 94 ? 6.905 -8.069 -11.893 1.00 98.12 94 LYS A O 1
ATOM 713 N N . GLY A 1 95 ? 4.883 -7.192 -12.386 1.00 98.12 95 GLY A N 1
ATOM 714 C CA . GLY A 1 95 ? 4.979 -7.292 -13.846 1.00 98.12 95 GLY A CA 1
ATOM 715 C C . GLY A 1 95 ? 5.878 -6.245 -14.512 1.00 98.12 95 GLY A C 1
ATOM 716 O O . GLY A 1 95 ? 6.320 -6.475 -15.631 1.00 98.12 95 GLY A O 1
ATOM 717 N N . ALA A 1 96 ? 6.164 -5.128 -13.839 1.00 98.31 96 ALA A N 1
ATOM 718 C CA . ALA A 1 96 ? 7.057 -4.086 -14.337 1.00 98.31 96 ALA A CA 1
ATOM 719 C C . ALA A 1 96 ? 8.495 -4.610 -14.498 1.00 98.31 96 ALA A C 1
ATOM 721 O O . ALA A 1 96 ? 9.106 -5.092 -13.532 1.00 98.31 96 ALA A O 1
ATOM 722 N N . ALA A 1 97 ? 9.025 -4.489 -15.716 1.00 97.94 97 ALA A N 1
ATOM 723 C CA . ALA A 1 97 ? 10.306 -5.049 -16.134 1.00 97.94 97 ALA A CA 1
ATOM 724 C C . ALA A 1 97 ? 11.493 -4.186 -15.690 1.00 97.94 97 ALA A C 1
ATOM 726 O O . ALA A 1 97 ? 12.586 -4.703 -15.453 1.00 97.94 97 ALA A O 1
ATOM 727 N N . SER A 1 98 ? 11.277 -2.877 -15.537 1.00 98.12 98 SER A N 1
ATOM 728 C CA . SER A 1 98 ? 12.319 -1.915 -15.183 1.00 98.12 98 SER A CA 1
ATOM 729 C C . SER A 1 98 ? 12.016 -1.162 -13.879 1.00 98.12 98 SER A C 1
ATOM 731 O O . SER A 1 98 ? 10.855 -1.018 -13.481 1.00 98.12 98 SER A O 1
ATOM 733 N N . PRO A 1 99 ? 13.045 -0.630 -13.192 1.00 98.12 99 PRO A N 1
ATOM 734 C CA . PRO A 1 99 ? 12.839 0.249 -12.042 1.00 98.12 99 PRO A CA 1
ATOM 735 C C . PRO A 1 99 ? 12.003 1.490 -12.380 1.00 98.12 99 PRO A C 1
ATOM 737 O O . PRO A 1 99 ? 11.204 1.932 -11.561 1.00 98.12 99 PRO A O 1
ATOM 740 N N . VAL A 1 100 ? 12.147 2.024 -13.597 1.00 98.38 100 VAL A N 1
ATOM 741 C CA . VAL A 1 100 ? 11.381 3.188 -14.065 1.00 98.38 100 VAL A CA 1
ATOM 742 C C . VAL A 1 100 ? 9.892 2.855 -14.163 1.00 98.38 100 VAL A C 1
ATOM 744 O O . VAL A 1 100 ? 9.070 3.592 -13.630 1.00 98.38 100 VAL A O 1
ATOM 747 N N . GLU A 1 101 ? 9.531 1.713 -14.750 1.00 98.19 101 GLU A N 1
ATOM 748 C CA . GLU A 1 101 ? 8.134 1.255 -14.787 1.00 98.19 101 GLU A CA 1
ATOM 749 C C . GLU A 1 101 ? 7.558 1.038 -13.387 1.00 98.19 101 GLU A C 1
ATOM 751 O O . GLU A 1 101 ? 6.409 1.390 -13.135 1.00 98.19 101 GLU A O 1
ATOM 756 N N . LYS A 1 102 ? 8.352 0.508 -12.449 1.00 97.69 102 LYS A N 1
ATOM 757 C CA . LYS A 1 102 ? 7.925 0.360 -11.049 1.00 97.69 102 LYS A CA 1
ATOM 758 C C . LYS A 1 102 ? 7.606 1.710 -10.408 1.00 97.69 102 LYS A C 1
ATOM 760 O O . LYS A 1 102 ? 6.619 1.809 -9.687 1.00 97.69 102 LYS A O 1
ATOM 765 N N . ILE A 1 103 ? 8.402 2.743 -10.690 1.00 97.62 103 ILE A N 1
ATOM 766 C CA . ILE A 1 103 ? 8.131 4.112 -10.228 1.00 97.62 103 ILE A CA 1
ATOM 767 C C . ILE A 1 103 ? 6.840 4.640 -10.858 1.00 97.62 103 ILE A C 1
ATOM 769 O O . ILE A 1 103 ? 6.004 5.177 -10.140 1.00 97.62 103 ILE A O 1
ATOM 773 N N . ILE A 1 104 ? 6.635 4.436 -12.162 1.00 98.00 104 ILE A N 1
ATOM 774 C CA . ILE A 1 104 ? 5.402 4.852 -12.851 1.00 98.00 104 ILE A CA 1
ATOM 775 C C . ILE A 1 104 ? 4.177 4.173 -12.228 1.00 98.00 104 ILE A C 1
ATOM 777 O O . ILE A 1 104 ? 3.204 4.849 -11.913 1.00 98.00 104 ILE A O 1
ATOM 781 N N . VAL A 1 105 ? 4.244 2.864 -11.969 1.00 98.12 105 VAL A N 1
ATOM 782 C CA . VAL A 1 105 ? 3.170 2.113 -11.303 1.00 98.12 105 VAL A CA 1
ATOM 783 C C . VAL A 1 105 ? 2.884 2.670 -9.901 1.00 98.12 105 VAL A C 1
ATOM 785 O O . VAL A 1 105 ? 1.725 2.809 -9.525 1.00 98.12 105 VAL A O 1
ATOM 788 N N . LEU A 1 106 ? 3.908 3.034 -9.123 1.00 96.12 106 LEU A N 1
ATOM 789 C CA . LEU A 1 106 ? 3.700 3.663 -7.812 1.00 96.12 106 LEU A CA 1
ATOM 790 C C . LEU A 1 106 ? 3.058 5.054 -7.923 1.00 96.12 106 LEU A C 1
ATOM 792 O O . LEU A 1 106 ? 2.224 5.397 -7.089 1.00 96.12 106 LEU A O 1
ATOM 796 N N . VAL A 1 107 ? 3.420 5.836 -8.943 1.00 97.12 107 VAL A N 1
ATOM 797 C CA . VAL A 1 107 ? 2.833 7.160 -9.206 1.00 97.12 107 VAL A CA 1
ATOM 798 C C . VAL A 1 107 ? 1.374 7.046 -9.658 1.00 97.12 107 VAL A C 1
ATOM 800 O O . VAL A 1 107 ? 0.539 7.804 -9.174 1.00 97.12 107 VAL A O 1
ATOM 803 N N . GLU A 1 108 ? 1.034 6.078 -10.517 1.00 96.38 108 GLU A N 1
ATOM 804 C CA . GLU A 1 108 ? -0.361 5.801 -10.909 1.00 96.38 108 GLU A CA 1
ATOM 805 C C . GLU A 1 108 ? -1.246 5.475 -9.699 1.00 96.38 108 GLU A C 1
ATOM 807 O O . GLU A 1 108 ? -2.413 5.854 -9.665 1.00 96.38 108 GLU A O 1
ATOM 812 N N . HIS A 1 109 ? -0.686 4.801 -8.693 1.00 95.81 109 HIS A N 1
ATOM 813 C CA . HIS A 1 109 ? -1.381 4.407 -7.467 1.00 95.81 109 HIS A CA 1
ATOM 814 C C . HIS A 1 109 ? -0.985 5.279 -6.258 1.00 95.81 109 HIS A C 1
ATOM 816 O O . HIS A 1 109 ? -1.000 4.815 -5.114 1.00 95.81 109 HIS A O 1
ATOM 822 N N . ALA A 1 110 ? -0.638 6.553 -6.491 1.00 94.12 110 ALA A N 1
ATOM 823 C CA . ALA A 1 110 ? -0.103 7.449 -5.462 1.00 94.12 110 ALA A CA 1
ATOM 824 C C . ALA A 1 110 ? -1.039 7.637 -4.259 1.00 94.12 110 ALA A C 1
ATOM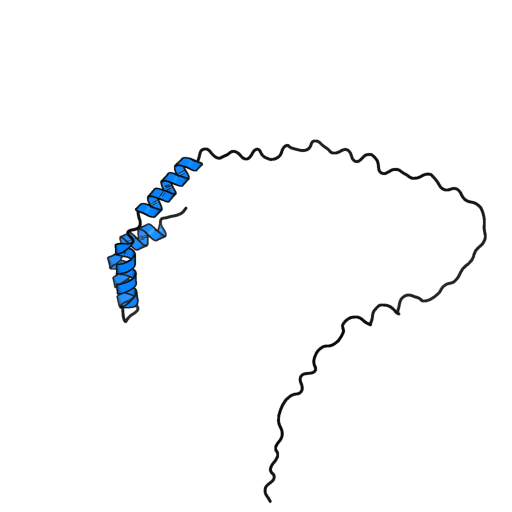 826 O O . ALA A 1 110 ? -0.559 7.641 -3.128 1.00 94.12 110 ALA A O 1
ATOM 827 N N . SER A 1 111 ? -2.357 7.733 -4.478 1.00 92.88 111 SER A N 1
ATOM 828 C CA . SER A 1 111 ? -3.323 7.893 -3.380 1.00 92.88 111 SER A CA 1
ATOM 829 C C . SER A 1 111 ? -3.274 6.716 -2.407 1.00 92.88 111 SER A C 1
ATOM 831 O O . SER A 1 111 ? -3.286 6.921 -1.199 1.00 92.88 111 SER A O 1
ATOM 833 N N . LEU A 1 112 ? -3.175 5.485 -2.912 1.00 92.88 112 LEU A N 1
ATOM 834 C CA . LEU A 1 112 ? -3.089 4.288 -2.079 1.00 92.88 112 LEU A CA 1
ATOM 835 C C . LEU A 1 112 ? -1.764 4.240 -1.306 1.00 92.88 112 LEU A C 1
ATOM 837 O O . LEU A 1 112 ? -1.745 3.941 -0.112 1.00 92.88 112 LEU A O 1
ATOM 841 N N . VAL A 1 113 ? -0.655 4.583 -1.971 1.00 92.00 113 VAL A N 1
ATOM 842 C CA . VAL A 1 113 ? 0.672 4.681 -1.340 1.00 92.00 113 VAL A CA 1
ATOM 843 C C . VAL A 1 113 ? 0.672 5.739 -0.233 1.00 92.00 113 VAL A C 1
ATOM 845 O O . VAL A 1 113 ? 1.236 5.522 0.843 1.00 92.00 113 VAL A O 1
ATOM 848 N N . GLU A 1 114 ? 0.021 6.874 -0.473 1.00 91.56 114 GLU A N 1
ATOM 849 C CA . GLU A 1 114 ? -0.119 7.951 0.496 1.00 91.56 114 GLU A CA 1
ATOM 850 C C . GLU A 1 114 ? -0.989 7.550 1.690 1.00 91.56 114 GLU A C 1
ATOM 852 O O . GLU A 1 114 ? -0.564 7.759 2.828 1.00 91.56 114 GLU A O 1
ATOM 857 N N . THR A 1 115 ? -2.143 6.921 1.453 1.00 90.31 115 THR A N 1
ATOM 858 C CA . THR A 1 115 ? -3.014 6.392 2.511 1.00 90.31 115 THR A CA 1
ATOM 859 C C . THR A 1 115 ? -2.228 5.463 3.432 1.00 90.31 115 THR A C 1
ATOM 861 O O . THR A 1 115 ? -2.205 5.674 4.641 1.00 90.31 115 THR A O 1
ATOM 864 N N . ILE A 1 116 ? -1.478 4.503 2.881 1.00 87.50 116 ILE A N 1
ATOM 865 C CA . ILE A 1 116 ? -0.670 3.564 3.678 1.00 87.50 116 ILE A CA 1
ATOM 866 C C . ILE A 1 116 ? 0.407 4.293 4.495 1.00 87.50 116 ILE A C 1
ATOM 868 O O . ILE A 1 116 ? 0.620 3.964 5.661 1.00 87.50 116 ILE A O 1
ATOM 872 N N . LYS A 1 117 ? 1.078 5.291 3.908 1.00 87.75 117 LYS A N 1
ATOM 873 C CA . LYS A 1 117 ? 2.146 6.062 4.567 1.00 87.75 117 LYS A CA 1
ATOM 874 C C . LYS A 1 117 ? 1.621 6.937 5.710 1.00 87.75 117 LYS A C 1
ATOM 876 O O . LYS A 1 117 ? 2.298 7.093 6.726 1.00 87.75 117 LYS A O 1
ATOM 881 N N . ASN A 1 118 ? 0.456 7.554 5.525 1.00 83.94 118 ASN A N 1
ATOM 882 C CA . ASN A 1 118 ? -0.086 8.550 6.450 1.00 83.94 118 ASN A CA 1
ATOM 883 C C . ASN A 1 118 ? -0.811 7.922 7.653 1.00 83.94 118 ASN A C 1
ATOM 885 O O . ASN A 1 118 ? -1.072 8.615 8.638 1.00 83.94 118 ASN A O 1
ATOM 889 N N . ASN A 1 119 ? -1.075 6.616 7.613 1.00 77.75 119 ASN A N 1
ATOM 890 C CA . ASN A 1 119 ? -1.688 5.872 8.708 1.00 77.75 119 ASN A CA 1
ATOM 891 C C . ASN A 1 119 ? -0.675 5.633 9.846 1.00 77.75 119 ASN A C 1
ATOM 893 O O . ASN A 1 119 ? -0.026 4.592 9.921 1.00 77.75 119 ASN A O 1
ATOM 897 N N . LYS A 1 120 ? -0.534 6.616 10.746 1.00 65.31 120 LYS A N 1
ATOM 898 C CA . LYS A 1 120 ? 0.126 6.450 12.052 1.00 65.31 120 LYS A CA 1
ATOM 899 C C . LYS A 1 120 ? -0.917 5.997 13.075 1.00 65.31 120 LYS A C 1
ATOM 901 O O . LYS A 1 120 ? -1.746 6.808 13.482 1.00 65.31 120 LYS A O 1
ATOM 906 N N . ILE A 1 121 ? -0.879 4.721 13.451 1.00 61.72 121 ILE A N 1
ATOM 907 C CA . ILE A 1 121 ? -1.628 4.164 14.590 1.00 61.72 121 ILE A CA 1
ATOM 908 C C . ILE A 1 121 ? -0.684 4.079 15.787 1.00 61.72 121 ILE A C 1
ATOM 910 O O . ILE A 1 121 ? 0.482 3.677 15.568 1.00 61.72 121 ILE A O 1
#

Secondary structure (DSSP, 8-state):
-----------------S-SSSSSSS-----------------------------PPPP-----TTHHHHHHHHHHHHHHS-HHHHHHHHHHHHH--SHHHHHHHHHHTHHHHHHHHH---

Nearest PDB structures (foldseek):
  6m62-assembly1_i  TM=2.965E-01  e=4.437E+00  Saccharomyces cerevisiae S288C

Foldseek 3Di:
DDDDDDDDDDDDDDDDDPPDPDDPDPPDDDDDDDDDDDDDDDDDPPPPDDPPDDDDDDPPPPPPPCPVVVVVLVVCLVVVADPVVVVVLVVQCVVDPDPVSNVVSCVVVVVNVVSVVVSDD

Mean predicted aligned error: 21.58 Å

Sequence (121 aa):
MDGMVKVTPPEATTSHDLQGTLSAKIITLKKAARTERPRAVPANVSYAKMTAGPRKDPPKNFLNDTSTENIKVLLSVITSVDIGELVLLAKKFKGAASPVEKIIVLVEHASLVETIKNNKI

Radius of gyration: 39.32 Å; Cα contacts (8 Å, |Δi|>4): 24; chains: 1; bounding box: 73×51×94 Å